Protein AF-A0A1Z3HLV9-F1 (afdb_monomer_lite)

Radius of gyration: 12.31 Å; chains: 1; bounding box: 31×25×34 Å

Sequence (87 aa):
MQGDTVRAPFDGLVQPHRPGCVIYSSPEVPAYVFRICGLSQSEVGPITAAKPLGRGQTVQFAALRRQPDGTWAIVEPAVDVLEQMVE

Secondary structure (DSSP, 8-state):
-PPEEEE-SSSEEEEEEETTEEEEE-TTSTTEEEEEES-BS---EEE-TT-EEEEESS-EEEEEEE-TTS-EEEEPPPHHHHHHHH-

pLDDT: mean 93.35, std 6.4, range [50.38, 98.31]

Structure (mmCIF, N/CA/C/O backbone):
data_AF-A0A1Z3HLV9-F1
#
_entry.id   AF-A0A1Z3HLV9-F1
#
loop_
_atom_site.group_PDB
_atom_site.id
_atom_site.type_symbol
_atom_site.label_atom_id
_atom_site.label_alt_id
_atom_site.label_comp_id
_atom_site.label_asym_id
_atom_site.label_entity_id
_atom_site.label_seq_id
_atom_site.pdbx_PDB_ins_code
_atom_site.Cartn_x
_atom_site.Cartn_y
_atom_site.Cartn_z
_atom_site.occupancy
_atom_site.B_iso_or_equiv
_atom_site.auth_seq_id
_atom_site.auth_comp_id
_atom_site.auth_asym_id
_atom_site.auth_atom_id
_atom_site.pdbx_PDB_model_num
ATOM 1 N N . MET A 1 1 ? -21.489 1.163 13.009 1.00 50.38 1 MET A N 1
ATOM 2 C CA . MET A 1 1 ? -20.578 -0.001 13.015 1.00 50.38 1 MET A CA 1
ATOM 3 C C . MET A 1 1 ? -19.169 0.526 12.817 1.00 50.38 1 MET A C 1
ATOM 5 O O . MET A 1 1 ? -18.993 1.381 11.959 1.00 50.38 1 MET A O 1
ATOM 9 N N . GLN A 1 2 ? -18.214 0.141 13.666 1.00 70.50 2 GLN A N 1
ATOM 10 C CA . GLN A 1 2 ? -16.805 0.497 13.462 1.00 70.50 2 GLN A CA 1
ATOM 11 C C . GLN A 1 2 ? -16.233 -0.520 12.476 1.00 70.50 2 GLN A C 1
ATOM 13 O O . GLN A 1 2 ? -16.252 -1.703 12.784 1.00 70.50 2 GLN A O 1
ATOM 18 N N . GLY A 1 3 ? -15.809 -0.070 11.293 1.00 82.38 3 GLY A N 1
ATOM 19 C CA . GLY A 1 3 ? -15.190 -0.944 10.296 1.00 82.38 3 GLY A CA 1
ATOM 20 C C . GLY A 1 3 ? -13.875 -1.562 10.784 1.00 82.38 3 GLY A C 1
ATOM 21 O O . GLY A 1 3 ? -13.307 -1.136 11.806 1.00 82.38 3 GLY A O 1
ATOM 22 N N . ASP A 1 4 ? -13.388 -2.539 10.027 1.00 91.19 4 ASP A N 1
ATOM 23 C CA . ASP A 1 4 ? -12.171 -3.277 10.350 1.00 91.19 4 ASP A CA 1
ATOM 24 C C . ASP A 1 4 ? -10.923 -2.438 10.087 1.00 91.19 4 ASP A C 1
ATOM 26 O O . ASP A 1 4 ? -10.950 -1.436 9.363 1.00 91.19 4 ASP A O 1
ATOM 30 N N . THR A 1 5 ? -9.837 -2.806 10.764 1.00 94.38 5 THR A N 1
ATOM 31 C CA . THR A 1 5 ? -8.557 -2.106 10.631 1.00 94.38 5 THR A CA 1
ATOM 32 C C . THR A 1 5 ? -7.885 -2.557 9.350 1.00 94.38 5 THR A C 1
ATOM 34 O O . THR A 1 5 ? -7.623 -3.742 9.200 1.00 94.38 5 THR A O 1
ATOM 37 N N . VAL A 1 6 ? -7.542 -1.612 8.479 1.00 95.31 6 VAL A N 1
ATOM 38 C CA . VAL A 1 6 ? -6.653 -1.891 7.352 1.00 95.31 6 VAL A CA 1
ATOM 39 C C . VAL A 1 6 ? -5.229 -1.597 7.780 1.00 95.31 6 VAL A C 1
ATOM 41 O O . VAL A 1 6 ? -4.972 -0.523 8.329 1.00 95.31 6 VAL A O 1
ATOM 44 N N . ARG A 1 7 ? -4.306 -2.523 7.541 1.00 96.44 7 ARG A N 1
ATOM 45 C CA . ARG A 1 7 ? -2.901 -2.410 7.951 1.00 96.44 7 ARG A CA 1
ATOM 46 C C . ARG A 1 7 ? -1.974 -2.202 6.764 1.00 96.44 7 ARG A C 1
ATOM 48 O O . ARG A 1 7 ? -2.310 -2.544 5.637 1.00 96.44 7 ARG A O 1
ATOM 55 N N . ALA A 1 8 ? -0.810 -1.614 7.017 1.00 96.56 8 ALA A N 1
ATOM 56 C CA . ALA A 1 8 ? 0.259 -1.560 6.032 1.00 96.56 8 ALA A CA 1
ATOM 57 C C . ALA A 1 8 ? 0.907 -2.950 5.894 1.00 96.56 8 ALA A C 1
ATOM 59 O O . ALA A 1 8 ? 1.350 -3.488 6.912 1.00 96.56 8 ALA A O 1
ATOM 60 N N . PRO A 1 9 ? 0.996 -3.518 4.679 1.00 95.44 9 PRO A N 1
ATOM 61 C CA . PRO A 1 9 ? 1.642 -4.816 4.470 1.00 95.44 9 PRO A CA 1
ATOM 62 C C . PRO A 1 9 ? 3.171 -4.727 4.632 1.00 95.44 9 PRO A C 1
ATOM 64 O O . PRO A 1 9 ? 3.805 -5.660 5.107 1.00 95.44 9 PRO A O 1
ATOM 67 N N . PHE A 1 10 ? 3.754 -3.565 4.323 1.00 96.06 10 PHE A N 1
ATOM 68 C CA . PHE A 1 10 ? 5.195 -3.299 4.363 1.00 96.06 10 PHE A CA 1
ATOM 69 C C . PHE A 1 10 ? 5.496 -1.955 5.032 1.00 96.06 10 PHE A C 1
ATOM 71 O O . PHE A 1 10 ? 4.598 -1.119 5.224 1.00 96.06 10 PHE A O 1
ATOM 78 N N . ASP A 1 11 ? 6.771 -1.682 5.292 1.00 97.62 11 ASP A N 1
ATOM 79 C CA . ASP A 1 11 ? 7.206 -0.316 5.579 1.00 97.62 11 ASP A CA 1
ATOM 80 C C . ASP A 1 11 ? 6.994 0.561 4.336 1.00 97.62 11 ASP A C 1
ATOM 82 O O . ASP A 1 11 ? 7.162 0.112 3.199 1.00 97.62 11 ASP A O 1
ATOM 86 N N . GLY A 1 12 ? 6.595 1.822 4.508 1.00 97.38 12 GLY A N 1
ATOM 87 C CA . GLY A 1 12 ? 6.255 2.653 3.358 1.00 97.38 12 GLY A CA 1
ATOM 88 C C . GLY A 1 12 ? 5.860 4.090 3.660 1.00 97.38 12 GLY A C 1
ATOM 89 O O . GLY A 1 12 ? 6.106 4.633 4.736 1.00 97.38 12 GLY A O 1
ATOM 90 N N . LEU A 1 13 ? 5.244 4.715 2.661 1.00 98.31 13 LEU A N 1
ATOM 91 C CA . LEU A 1 13 ? 4.751 6.083 2.700 1.00 98.31 13 LEU A CA 1
ATOM 92 C C . LEU A 1 13 ? 3.273 6.107 2.317 1.00 98.31 13 LEU A C 1
ATOM 94 O O . LEU A 1 13 ? 2.883 5.596 1.267 1.00 98.31 13 LEU A O 1
ATOM 98 N N . VAL A 1 14 ? 2.466 6.756 3.151 1.00 98.06 14 VAL A N 1
ATOM 99 C CA . VAL A 1 14 ? 1.054 7.026 2.884 1.00 98.06 14 VAL A CA 1
ATOM 100 C C . VAL A 1 14 ? 0.891 8.490 2.506 1.00 98.06 14 VAL A C 1
ATOM 102 O O . VAL A 1 14 ? 1.312 9.387 3.235 1.00 98.06 14 VAL A O 1
ATOM 105 N N . GLN A 1 15 ? 0.274 8.749 1.363 1.00 97.62 15 GLN A N 1
ATOM 106 C CA . GLN A 1 15 ? 0.040 10.089 0.838 1.00 97.62 15 GLN A CA 1
ATOM 107 C C . GLN A 1 15 ? -1.462 10.327 0.653 1.00 97.62 15 GLN A C 1
ATOM 109 O O . GLN A 1 15 ? -2.185 9.418 0.230 1.00 97.62 15 GLN A O 1
ATOM 114 N N . PRO A 1 16 ? -1.959 11.545 0.925 1.00 96.12 16 PRO A N 1
ATOM 115 C CA . PRO A 1 16 ? -3.355 11.868 0.674 1.00 96.12 16 PRO A CA 1
ATOM 116 C C . PRO A 1 16 ? -3.632 11.853 -0.834 1.00 96.12 16 PRO A C 1
ATOM 118 O O . PRO A 1 16 ? -2.788 12.265 -1.631 1.00 96.12 16 PRO A O 1
ATOM 121 N N . HIS A 1 17 ? -4.825 11.406 -1.235 1.00 93.12 17 HIS A N 1
ATOM 122 C CA . HIS A 1 17 ? -5.238 11.434 -2.641 1.00 93.12 17 HIS A CA 1
ATOM 123 C C . HIS A 1 17 ? -6.533 12.217 -2.868 1.00 93.12 17 HIS A C 1
ATOM 125 O O . HIS A 1 17 ? -6.518 13.341 -3.361 1.00 93.12 17 HIS A O 1
ATOM 131 N N . ARG A 1 18 ? -7.667 11.610 -2.520 1.00 91.06 18 ARG A N 1
ATOM 132 C CA . ARG A 1 18 ? -9.015 12.194 -2.568 1.00 91.06 18 ARG A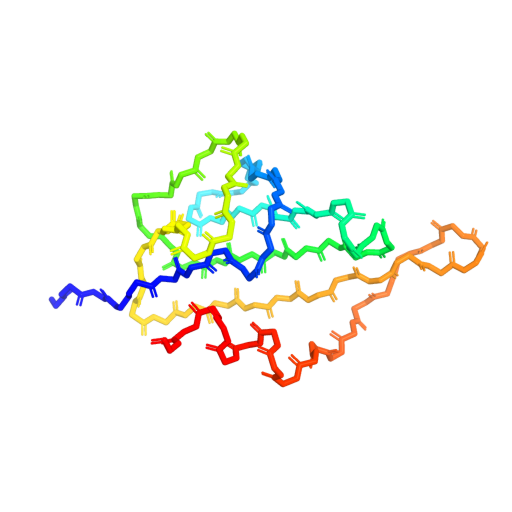 CA 1
ATOM 133 C C . ARG A 1 18 ? -9.666 11.982 -1.202 1.00 91.06 18 ARG A C 1
ATOM 135 O O . ARG A 1 18 ? -9.173 11.143 -0.448 1.00 91.06 18 ARG A O 1
ATOM 142 N N . PRO A 1 19 ? -10.764 12.679 -0.868 1.00 88.75 19 PRO A N 1
ATOM 143 C CA . PRO A 1 19 ? -11.479 12.419 0.378 1.00 88.75 19 PRO A CA 1
ATOM 144 C C . PRO A 1 19 ? -11.789 10.922 0.547 1.00 88.75 19 PRO A C 1
ATOM 146 O O . PRO A 1 19 ? -12.384 10.311 -0.338 1.00 88.75 19 PRO A O 1
ATOM 149 N N . GLY A 1 20 ? -11.333 10.334 1.658 1.00 88.19 20 GLY A N 1
ATOM 150 C CA . GLY A 1 20 ? -11.498 8.905 1.956 1.00 88.19 20 GLY A CA 1
ATOM 151 C C . GLY A 1 20 ? -10.575 7.953 1.182 1.00 88.19 20 GLY A C 1
ATOM 152 O O . GLY A 1 20 ? -10.822 6.747 1.207 1.00 88.19 20 GLY A O 1
ATOM 153 N N . CYS A 1 21 ? -9.546 8.464 0.494 1.00 95.00 21 CYS A N 1
ATOM 154 C CA . CYS A 1 21 ? -8.572 7.680 -0.266 1.00 95.00 21 CYS A CA 1
ATOM 155 C C . CYS A 1 21 ? -7.123 8.098 0.015 1.00 95.00 21 CYS A C 1
ATOM 157 O O . CYS A 1 21 ? -6.799 9.290 0.026 1.00 95.00 21 CYS A O 1
ATOM 159 N N . VAL A 1 22 ? -6.229 7.114 0.078 1.00 96.94 22 VAL A N 1
ATOM 160 C CA . VAL A 1 22 ? -4.776 7.306 0.171 1.00 96.94 22 VAL A CA 1
ATOM 161 C C . VAL A 1 22 ? -4.042 6.595 -0.964 1.00 96.94 22 VAL A C 1
ATOM 163 O O . VAL A 1 22 ? -4.547 5.620 -1.532 1.00 96.94 22 VAL A O 1
ATOM 166 N N . ILE A 1 23 ? -2.851 7.096 -1.292 1.00 97.56 23 ILE A N 1
ATOM 167 C CA . ILE A 1 23 ? -1.834 6.352 -2.036 1.00 97.56 23 ILE A CA 1
ATOM 168 C C . ILE A 1 23 ? -0.838 5.788 -1.031 1.00 97.56 23 ILE A C 1
ATOM 170 O O . ILE A 1 23 ? -0.340 6.521 -0.184 1.00 97.56 23 ILE A O 1
ATOM 174 N N . TYR A 1 24 ? -0.542 4.503 -1.143 1.00 97.38 24 TYR A N 1
ATOM 175 C CA . TYR A 1 24 ? 0.472 3.814 -0.363 1.00 97.38 24 TYR A CA 1
ATOM 176 C C . TYR A 1 24 ? 1.566 3.300 -1.303 1.00 97.38 24 TYR A C 1
ATOM 178 O O . TYR A 1 24 ? 1.278 2.732 -2.360 1.00 97.38 24 TYR A O 1
ATOM 186 N N . SER A 1 25 ? 2.822 3.527 -0.941 1.00 97.25 25 SER A N 1
ATOM 187 C CA . SER A 1 25 ? 3.993 3.026 -1.660 1.00 97.25 25 SER A CA 1
ATOM 188 C C . SER A 1 25 ? 5.009 2.472 -0.671 1.00 97.25 25 SER A C 1
ATOM 190 O O . SER A 1 25 ? 5.064 2.904 0.479 1.00 97.25 25 SER A O 1
ATOM 192 N N . SER A 1 26 ? 5.813 1.507 -1.111 1.00 96.94 26 SER A N 1
ATOM 193 C CA . SER A 1 26 ? 6.820 0.864 -0.270 1.00 96.94 26 SER A CA 1
ATOM 194 C C . SER A 1 26 ? 8.128 0.678 -1.043 1.00 96.94 26 SER A C 1
ATOM 196 O O . SER A 1 26 ? 8.086 0.285 -2.214 1.00 96.94 26 SER A O 1
ATOM 198 N N . PRO A 1 27 ? 9.293 0.931 -0.417 1.00 95.81 27 PRO A N 1
ATOM 199 C CA . PRO A 1 27 ? 10.587 0.602 -1.006 1.00 95.81 27 PRO A CA 1
ATOM 200 C C . PRO A 1 27 ? 10.816 -0.911 -1.148 1.00 95.81 27 PRO A C 1
ATOM 202 O O . PRO A 1 27 ? 11.673 -1.301 -1.936 1.00 95.81 27 PRO A O 1
ATOM 205 N N . GLU A 1 28 ? 10.061 -1.755 -0.436 1.00 93.62 28 GLU A N 1
ATOM 206 C CA . GLU A 1 28 ? 10.134 -3.220 -0.556 1.00 93.62 28 GLU A CA 1
ATOM 207 C C . GLU A 1 28 ? 9.545 -3.708 -1.890 1.00 93.62 28 GLU A C 1
ATOM 209 O O . GLU A 1 28 ? 10.020 -4.678 -2.478 1.00 93.62 28 GLU A O 1
ATOM 214 N N . VAL A 1 29 ? 8.558 -2.978 -2.422 1.00 93.38 29 VAL A N 1
ATOM 215 C CA . VAL A 1 29 ? 7.914 -3.235 -3.719 1.00 93.38 29 VAL A CA 1
ATOM 216 C C . VAL A 1 29 ? 7.947 -1.975 -4.602 1.00 93.38 29 VAL A C 1
ATOM 218 O O . VAL A 1 29 ? 6.908 -1.424 -4.963 1.00 93.38 29 VAL A O 1
ATOM 221 N N . PRO A 1 30 ? 9.138 -1.506 -5.023 1.00 93.06 30 PRO A N 1
ATOM 222 C CA . PRO A 1 30 ? 9.342 -0.152 -5.559 1.00 93.06 30 PRO A CA 1
ATOM 223 C C . PRO A 1 30 ? 8.673 0.106 -6.918 1.00 93.06 30 PRO A C 1
ATOM 225 O O . PRO A 1 30 ? 8.518 1.251 -7.340 1.00 93.06 30 PRO A O 1
ATOM 228 N N . ALA A 1 31 ? 8.286 -0.955 -7.629 1.00 95.62 31 ALA A N 1
ATOM 229 C CA . ALA A 1 31 ? 7.545 -0.858 -8.883 1.00 95.62 31 ALA A CA 1
ATOM 230 C C . ALA A 1 31 ? 6.025 -0.750 -8.679 1.00 95.62 31 ALA A C 1
ATOM 232 O O . ALA A 1 31 ? 5.303 -0.655 -9.670 1.00 95.62 31 ALA A O 1
ATOM 233 N N . TYR A 1 32 ? 5.535 -0.785 -7.438 1.00 96.06 32 TYR A N 1
ATOM 234 C CA . TYR A 1 32 ? 4.114 -0.791 -7.120 1.00 96.06 32 TYR A CA 1
ATOM 235 C C . TYR A 1 32 ? 3.693 0.465 -6.363 1.00 96.06 32 TYR A C 1
ATOM 237 O O . TYR A 1 32 ? 4.403 0.978 -5.499 1.00 96.06 32 TYR A O 1
ATOM 245 N N . VAL A 1 33 ? 2.490 0.935 -6.677 1.00 96.56 33 VAL A N 1
ATOM 246 C CA . VAL A 1 33 ? 1.754 1.903 -5.865 1.00 96.56 33 VAL A CA 1
ATOM 247 C C . VAL A 1 33 ? 0.332 1.407 -5.678 1.00 96.56 33 VAL A C 1
ATOM 249 O O . VAL A 1 33 ? -0.270 0.837 -6.590 1.00 96.56 33 VAL A O 1
ATOM 252 N N . PHE A 1 34 ? -0.215 1.638 -4.496 1.00 96.31 34 PHE A N 1
ATOM 253 C CA . PHE A 1 34 ? -1.519 1.134 -4.106 1.00 96.31 34 PHE A CA 1
ATOM 254 C C . PHE A 1 34 ? -2.453 2.297 -3.821 1.00 96.31 34 PHE A C 1
ATOM 256 O O . PHE A 1 34 ? -2.095 3.231 -3.107 1.00 96.31 34 PHE A O 1
ATOM 263 N N . ARG A 1 35 ? -3.666 2.252 -4.367 1.00 96.50 35 ARG A N 1
ATOM 264 C CA . ARG A 1 35 ? -4.737 3.176 -3.994 1.00 96.50 35 ARG A CA 1
ATOM 265 C C . ARG A 1 35 ? -5.717 2.449 -3.096 1.00 96.50 35 ARG A C 1
ATOM 267 O O . ARG A 1 35 ? -6.282 1.435 -3.504 1.00 96.50 35 ARG A O 1
ATOM 274 N N . ILE A 1 36 ? -5.956 3.022 -1.925 1.00 96.06 36 ILE A N 1
ATOM 275 C CA . ILE A 1 36 ? -6.835 2.453 -0.908 1.00 96.06 36 ILE A CA 1
ATOM 276 C C . ILE A 1 36 ? -7.907 3.490 -0.595 1.00 96.06 36 ILE A C 1
ATOM 278 O O . ILE A 1 36 ? -7.580 4.607 -0.199 1.00 96.06 36 ILE A O 1
ATOM 282 N N . CYS A 1 37 ? -9.174 3.144 -0.807 1.00 95.69 37 CYS A N 1
ATOM 283 C CA . CYS A 1 37 ? -10.318 4.026 -0.563 1.00 95.69 37 CYS A CA 1
ATOM 284 C C . CYS A 1 37 ? -11.340 3.384 0.376 1.00 95.69 37 CYS A C 1
ATOM 286 O O . CYS A 1 37 ? -11.397 2.164 0.491 1.00 95.69 37 CYS A O 1
ATOM 288 N N . GLY A 1 38 ? -12.184 4.208 1.000 1.00 94.75 38 GLY A N 1
ATOM 289 C CA . GLY A 1 38 ? -13.160 3.760 2.002 1.00 94.75 38 GLY A CA 1
ATOM 290 C C . GLY A 1 38 ? -12.596 3.740 3.424 1.00 94.75 38 GLY A C 1
ATOM 291 O O . GLY A 1 38 ? -13.216 3.180 4.326 1.00 94.75 38 GLY A O 1
ATOM 292 N N . LEU A 1 39 ? -11.429 4.363 3.625 1.00 93.50 39 LE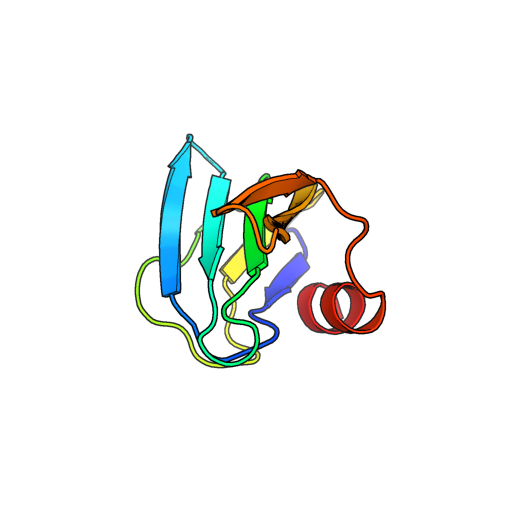U A N 1
ATOM 293 C CA . LEU A 1 39 ? -10.811 4.515 4.933 1.00 93.50 39 LEU A CA 1
ATOM 294 C C . LEU A 1 39 ? -11.360 5.750 5.656 1.00 93.50 39 LEU A C 1
ATOM 296 O O . LEU A 1 39 ? -11.497 6.836 5.091 1.00 93.50 39 LEU A O 1
ATOM 300 N N . SER A 1 40 ? -11.618 5.568 6.942 1.00 91.94 40 SER A N 1
ATOM 301 C CA . SER A 1 40 ? -11.807 6.613 7.942 1.00 91.94 40 SER A CA 1
ATOM 302 C C . SER A 1 40 ? -10.561 6.698 8.821 1.00 91.94 40 SER A C 1
ATOM 304 O O . SER A 1 40 ? -9.886 5.687 9.028 1.00 91.94 40 SER A O 1
ATOM 306 N N . GLN A 1 41 ? -10.267 7.900 9.332 1.00 88.50 41 GLN A N 1
ATOM 307 C CA . GLN A 1 41 ? -9.110 8.158 10.202 1.00 88.50 41 GLN A CA 1
ATOM 308 C C . GLN A 1 41 ? -7.791 7.674 9.574 1.00 88.50 41 GLN A C 1
ATOM 310 O O . GLN A 1 41 ? -7.036 6.936 10.197 1.00 88.50 41 GLN A O 1
ATOM 315 N N . SER A 1 42 ? -7.560 8.032 8.308 1.00 91.25 42 SER A N 1
ATOM 316 C CA . SER A 1 42 ? -6.370 7.584 7.589 1.00 91.25 42 SER A CA 1
ATOM 317 C C . SER A 1 42 ? -5.092 8.184 8.161 1.00 91.25 42 SER A C 1
ATOM 319 O O . SER A 1 42 ? -5.003 9.402 8.321 1.00 91.25 42 SER A O 1
ATOM 321 N N . GLU A 1 43 ? -4.096 7.332 8.380 1.00 91.44 43 GLU A N 1
ATOM 322 C CA . GLU A 1 43 ? -2.731 7.765 8.670 1.00 91.44 43 GLU A CA 1
ATOM 323 C C . GLU A 1 43 ? -2.082 8.325 7.398 1.00 91.44 43 GLU A C 1
ATOM 325 O O . GLU A 1 43 ? -2.317 7.836 6.290 1.00 91.44 43 GLU A O 1
ATOM 330 N N . VAL A 1 44 ? -1.276 9.375 7.545 1.00 95.19 44 VAL A N 1
ATOM 331 C CA . VAL A 1 44 ? -0.547 10.018 6.443 1.00 95.19 44 VAL A CA 1
ATOM 332 C C . VAL A 1 44 ? 0.897 10.233 6.871 1.00 95.19 44 VAL A C 1
ATOM 334 O O . VAL A 1 44 ? 1.163 10.670 7.988 1.00 95.19 44 VAL A O 1
ATOM 337 N N . GLY A 1 45 ? 1.829 9.977 5.958 1.00 97.69 45 GLY A N 1
ATOM 338 C CA . GLY A 1 45 ? 3.262 10.034 6.207 1.00 97.69 45 GLY A CA 1
ATOM 339 C C . GLY A 1 45 ? 3.905 8.646 6.230 1.00 97.69 45 GLY A C 1
ATOM 340 O O . GLY A 1 45 ? 3.325 7.684 5.719 1.00 97.69 45 GLY A O 1
ATOM 341 N N . PRO A 1 46 ? 5.144 8.548 6.739 1.00 98.06 46 PRO A N 1
ATOM 342 C CA . PRO A 1 46 ? 5.841 7.276 6.874 1.00 98.06 46 PRO A CA 1
ATOM 343 C C . PRO A 1 46 ? 5.059 6.312 7.769 1.00 98.06 46 PRO A C 1
ATOM 345 O O . PRO A 1 46 ? 4.541 6.716 8.810 1.00 98.06 46 PRO A O 1
ATOM 348 N N . ILE A 1 47 ? 5.004 5.040 7.385 1.00 97.31 47 ILE A N 1
ATOM 349 C CA . ILE A 1 47 ? 4.321 3.990 8.139 1.00 97.31 47 ILE A CA 1
ATOM 350 C C . ILE A 1 47 ? 5.177 2.727 8.175 1.00 97.31 47 ILE A C 1
ATOM 352 O O . ILE A 1 47 ? 5.882 2.428 7.214 1.00 97.31 47 ILE A O 1
ATOM 356 N N . THR A 1 48 ? 5.117 1.994 9.285 1.00 97.44 48 THR A N 1
ATOM 357 C CA . THR A 1 48 ? 5.762 0.683 9.407 1.00 97.44 48 THR A CA 1
ATOM 358 C C . THR A 1 48 ? 4.767 -0.440 9.134 1.00 97.44 48 THR A C 1
ATOM 360 O O . THR A 1 48 ? 3.562 -0.260 9.336 1.00 97.44 48 THR A O 1
ATOM 363 N N . ALA A 1 49 ? 5.259 -1.617 8.766 1.00 96.19 49 ALA A N 1
ATOM 364 C CA . ALA A 1 49 ? 4.448 -2.813 8.583 1.00 96.19 49 ALA A CA 1
ATOM 365 C C . ALA A 1 49 ? 3.526 -3.088 9.792 1.00 96.19 49 ALA A C 1
ATOM 367 O O . ALA A 1 49 ? 3.828 -2.741 10.943 1.00 96.19 49 ALA A O 1
ATOM 368 N N . ALA A 1 50 ? 2.363 -3.680 9.514 1.00 95.19 50 ALA A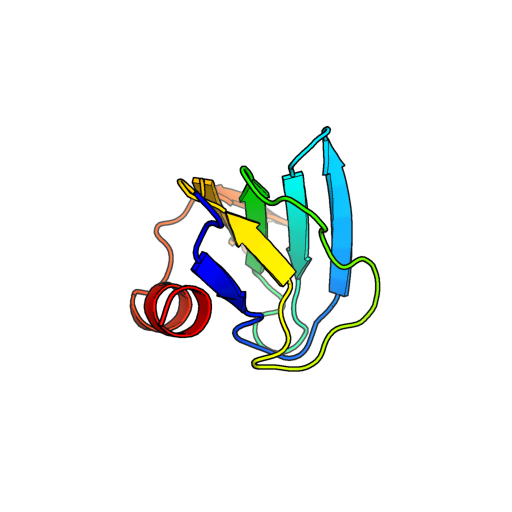 N 1
ATOM 369 C CA . ALA A 1 50 ? 1.267 -3.984 10.439 1.00 95.19 50 ALA A CA 1
ATOM 370 C C . ALA A 1 50 ? 0.610 -2.776 11.147 1.00 95.19 50 ALA A C 1
ATOM 372 O O . ALA A 1 50 ? -0.396 -2.946 11.858 1.00 95.19 50 ALA A O 1
ATOM 373 N N . LYS A 1 51 ? 1.113 -1.545 10.968 1.00 96.44 51 LYS A N 1
ATOM 374 C CA . LYS A 1 51 ? 0.456 -0.351 11.517 1.00 96.44 51 LYS A CA 1
ATOM 375 C C . LYS A 1 51 ? -0.853 -0.066 10.779 1.00 96.44 51 LYS A C 1
ATOM 377 O O . LYS A 1 51 ? -0.926 -0.271 9.568 1.00 96.44 51 LYS A O 1
ATOM 382 N N . PRO A 1 52 ? -1.884 0.424 11.491 1.00 95.25 52 PRO A N 1
ATOM 383 C CA . PRO A 1 52 ? -3.133 0.838 10.865 1.00 95.25 52 PRO A CA 1
ATOM 384 C C . PRO A 1 52 ? -2.913 1.936 9.819 1.00 95.25 52 PRO A C 1
ATOM 386 O O . PRO A 1 52 ? -2.350 2.978 10.127 1.00 95.25 52 PRO A O 1
ATOM 389 N N . LEU A 1 53 ? -3.410 1.720 8.604 1.00 95.12 53 LEU A N 1
ATOM 390 C CA . LEU A 1 53 ? -3.595 2.750 7.580 1.00 95.12 53 LEU A CA 1
ATOM 391 C C . LEU A 1 53 ? -4.893 3.534 7.799 1.00 95.12 53 LEU A C 1
ATOM 393 O O . LEU A 1 53 ? -5.027 4.657 7.322 1.00 95.12 53 LEU A O 1
ATOM 397 N N . GLY A 1 54 ? -5.867 2.921 8.472 1.00 93.75 54 GLY A N 1
ATOM 398 C CA . GLY A 1 54 ? -7.185 3.475 8.758 1.00 93.75 54 GLY A CA 1
ATOM 399 C C . GLY A 1 54 ? -8.194 2.363 9.032 1.00 93.75 54 GLY A C 1
ATOM 400 O O . GLY A 1 54 ? -7.824 1.202 9.225 1.00 93.75 54 GLY A O 1
ATOM 401 N N . ARG A 1 55 ? -9.483 2.711 9.041 1.00 93.62 55 ARG A N 1
ATOM 402 C CA . ARG A 1 55 ? -10.578 1.747 9.254 1.00 93.62 55 ARG A CA 1
ATOM 403 C C . ARG A 1 55 ? -11.659 1.871 8.196 1.00 93.62 55 ARG A C 1
ATOM 405 O O . ARG A 1 55 ? -12.023 2.996 7.851 1.00 93.62 55 ARG A O 1
ATOM 412 N N . GLY A 1 56 ? -12.221 0.760 7.731 1.00 92.69 56 GLY A N 1
ATOM 413 C CA . GLY A 1 56 ? -13.253 0.771 6.691 1.00 92.69 56 GLY A CA 1
ATOM 414 C C . GLY A 1 56 ? -14.198 -0.423 6.772 1.00 92.69 56 GLY A C 1
ATOM 415 O O . GLY A 1 56 ? -13.789 -1.523 7.114 1.00 92.69 56 GLY A O 1
ATOM 416 N N . GLN A 1 57 ? -15.482 -0.207 6.469 1.00 92.88 57 GLN A N 1
ATOM 417 C CA . GLN A 1 57 ? -16.463 -1.299 6.336 1.00 92.88 57 GLN A CA 1
ATOM 418 C C . GLN A 1 57 ? -16.369 -1.977 4.962 1.00 92.88 57 GLN A C 1
ATOM 420 O O . GLN A 1 57 ? -16.665 -3.156 4.802 1.00 92.88 57 GLN A O 1
ATOM 425 N N . THR A 1 58 ? -15.997 -1.198 3.951 1.00 92.56 58 THR A N 1
ATOM 426 C CA . THR A 1 58 ? -15.764 -1.648 2.585 1.00 92.56 58 THR A CA 1
ATOM 427 C C . THR A 1 58 ? -14.590 -0.849 2.066 1.00 92.56 58 THR A C 1
ATOM 429 O O . THR A 1 58 ? -14.617 0.383 2.103 1.00 92.56 58 THR A O 1
ATOM 432 N N . VAL A 1 59 ? -13.560 -1.551 1.610 1.00 92.50 59 VAL A N 1
ATOM 433 C CA . VAL A 1 59 ? -12.313 -0.941 1.163 1.00 92.50 59 VAL A CA 1
ATOM 434 C C . VAL A 1 59 ? -12.122 -1.269 -0.303 1.00 92.50 59 VAL A C 1
ATOM 436 O O . VAL A 1 59 ? -12.252 -2.415 -0.722 1.00 92.50 59 VAL A O 1
ATOM 439 N N . GLN A 1 60 ? -11.852 -0.241 -1.098 1.00 93.75 60 GLN A N 1
ATOM 440 C CA . GLN A 1 60 ? -11.482 -0.416 -2.495 1.00 93.75 60 GLN A CA 1
ATOM 441 C C . GLN A 1 60 ? -9.967 -0.417 -2.578 1.00 93.75 60 GLN A C 1
ATOM 443 O O . GLN A 1 60 ? -9.326 0.543 -2.145 1.00 93.75 60 GLN A O 1
ATOM 448 N N . PHE A 1 61 ? -9.419 -1.467 -3.172 1.00 93.56 61 PHE A N 1
ATOM 449 C CA . PHE A 1 61 ? -7.990 -1.628 -3.364 1.00 93.56 61 PHE A CA 1
ATOM 450 C C . PHE A 1 61 ? -7.666 -1.675 -4.857 1.00 93.56 61 PHE A C 1
ATOM 452 O O . PHE A 1 61 ? -8.330 -2.370 -5.624 1.00 93.56 61 PHE A O 1
ATOM 459 N N . ALA A 1 62 ? -6.648 -0.929 -5.278 1.00 95.31 62 ALA A N 1
ATOM 460 C CA . ALA A 1 62 ? -6.099 -1.020 -6.624 1.00 95.31 62 ALA A CA 1
ATOM 461 C C . ALA A 1 62 ? -4.572 -0.993 -6.566 1.00 95.31 62 ALA A C 1
ATOM 463 O O . ALA A 1 62 ? -4.001 -0.068 -5.990 1.00 95.31 62 ALA A O 1
ATOM 464 N N . ALA A 1 63 ? -3.928 -1.966 -7.208 1.00 96.56 63 ALA A N 1
ATOM 465 C CA . ALA A 1 63 ? -2.489 -1.979 -7.422 1.00 96.56 63 ALA A CA 1
ATOM 466 C C . ALA A 1 63 ? -2.167 -1.439 -8.817 1.00 96.56 63 ALA A C 1
ATOM 468 O O . ALA A 1 63 ? -2.737 -1.883 -9.816 1.00 96.56 63 ALA A O 1
ATOM 469 N N . LEU A 1 64 ? -1.239 -0.489 -8.893 1.00 96.62 64 LEU A N 1
ATOM 470 C CA . LEU A 1 64 ? -0.619 -0.083 -10.144 1.00 96.62 64 LEU A CA 1
ATOM 471 C C . LEU A 1 64 ? 0.832 -0.540 -10.148 1.00 96.62 64 LEU A C 1
ATOM 473 O O . LEU A 1 64 ? 1.571 -0.274 -9.201 1.00 96.62 64 LEU A O 1
ATOM 477 N N . ARG A 1 65 ? 1.245 -1.177 -11.243 1.00 96.88 65 ARG A N 1
ATOM 478 C CA . ARG A 1 65 ? 2.624 -1.608 -11.469 1.00 96.88 65 ARG A CA 1
ATOM 479 C C . ARG A 1 65 ? 3.262 -0.784 -12.577 1.00 96.88 65 ARG A C 1
ATOM 481 O O . ARG A 1 65 ? 2.711 -0.690 -13.680 1.00 96.88 65 ARG A O 1
ATOM 488 N N . ARG A 1 66 ? 4.442 -0.238 -12.297 1.00 96.81 66 ARG A N 1
ATOM 489 C CA . ARG A 1 66 ? 5.291 0.432 -13.278 1.00 96.81 66 ARG A CA 1
ATOM 490 C C . ARG A 1 66 ? 5.876 -0.596 -14.243 1.00 96.81 66 ARG A C 1
ATOM 492 O O . ARG A 1 66 ? 6.483 -1.579 -13.818 1.00 96.81 66 ARG A O 1
ATOM 499 N N . GLN A 1 67 ? 5.680 -0.369 -15.532 1.00 96.25 67 GLN A N 1
ATOM 500 C CA . GLN A 1 67 ? 6.213 -1.190 -16.613 1.00 96.25 67 GLN A CA 1
ATOM 501 C C . GLN A 1 67 ? 7.653 -0.771 -16.964 1.00 96.25 67 GLN A C 1
ATOM 503 O O . GLN A 1 67 ? 8.067 0.343 -16.622 1.00 96.25 67 GLN A O 1
ATOM 508 N N . PRO A 1 68 ? 8.430 -1.627 -17.658 1.00 95.38 68 PRO A N 1
ATOM 509 C CA . PRO A 1 68 ? 9.800 -1.299 -18.066 1.00 95.38 68 PRO A CA 1
ATOM 510 C C . PRO A 1 68 ? 9.916 -0.043 -18.943 1.00 95.38 68 PRO A C 1
ATOM 512 O O . PRO A 1 68 ? 10.931 0.643 -18.893 1.00 95.38 68 PRO A O 1
ATOM 515 N N . ASP A 1 69 ? 8.873 0.280 -19.710 1.00 95.12 69 ASP A N 1
ATOM 516 C CA . ASP A 1 69 ? 8.791 1.488 -20.544 1.00 95.12 69 ASP A CA 1
ATOM 517 C C . ASP A 1 69 ? 8.425 2.761 -19.752 1.00 95.12 69 ASP A C 1
ATOM 519 O O . ASP A 1 69 ? 8.307 3.848 -20.315 1.00 95.12 69 ASP A O 1
ATOM 523 N N . GLY A 1 70 ? 8.250 2.639 -18.433 1.00 94.25 70 GLY A N 1
ATOM 524 C CA . GLY A 1 70 ? 7.909 3.733 -17.533 1.00 94.25 70 GLY A CA 1
ATOM 525 C C . GLY A 1 70 ? 6.413 4.022 -17.405 1.00 94.25 70 GLY A C 1
ATOM 526 O O . GLY A 1 70 ? 6.058 4.871 -16.582 1.00 94.25 70 GLY A O 1
ATOM 527 N N . THR A 1 71 ? 5.547 3.327 -18.147 1.00 96.19 71 THR A N 1
ATOM 528 C CA . THR A 1 71 ? 4.085 3.446 -18.028 1.00 96.19 71 THR A CA 1
ATOM 529 C C . THR A 1 71 ? 3.554 2.706 -16.795 1.00 96.19 71 THR A C 1
ATOM 531 O O . THR A 1 71 ? 4.287 1.986 -16.116 1.00 96.19 71 THR A O 1
ATOM 534 N N . TRP A 1 72 ? 2.273 2.896 -16.466 1.00 95.94 72 TRP A N 1
ATOM 535 C CA . TRP A 1 72 ? 1.616 2.245 -15.330 1.00 95.94 72 TRP A CA 1
ATOM 536 C C . TRP A 1 72 ? 0.417 1.432 -15.801 1.00 95.94 72 TRP A C 1
ATOM 538 O O . TRP A 1 72 ? -0.384 1.915 -16.598 1.00 95.94 72 TRP A O 1
ATOM 548 N N . ALA A 1 73 ? 0.264 0.228 -15.256 1.00 97.12 73 ALA A N 1
ATOM 549 C CA . ALA A 1 73 ? -0.889 -0.629 -15.508 1.00 97.12 73 ALA A CA 1
ATOM 550 C C . ALA A 1 73 ? -1.575 -1.004 -14.194 1.00 97.12 73 ALA A C 1
ATOM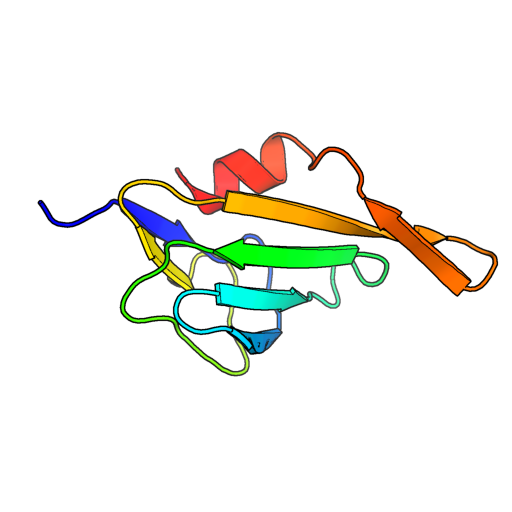 552 O O . ALA A 1 73 ? -0.895 -1.249 -13.196 1.00 9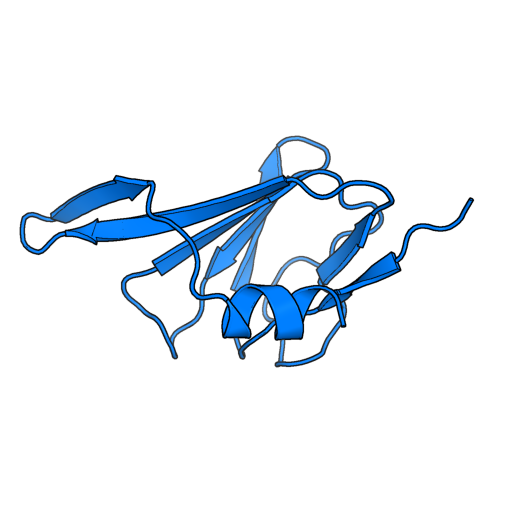7.12 73 ALA A O 1
ATOM 553 N N . ILE A 1 74 ? -2.910 -1.076 -14.209 1.00 97.00 74 ILE A N 1
ATOM 554 C CA . ILE A 1 74 ? -3.668 -1.716 -13.129 1.00 97.00 74 ILE A CA 1
ATOM 555 C C . ILE A 1 74 ? -3.412 -3.214 -13.223 1.00 97.00 74 ILE A C 1
ATOM 557 O O . ILE A 1 74 ? -3.561 -3.804 -14.294 1.00 97.00 74 ILE A O 1
ATOM 561 N N . VAL A 1 75 ? -3.021 -3.808 -12.105 1.00 95.69 75 VAL A N 1
ATOM 562 C CA . VAL A 1 75 ? -2.767 -5.242 -11.997 1.00 95.69 75 VAL A CA 1
ATOM 563 C C . VAL A 1 75 ? -3.569 -5.821 -10.846 1.00 95.69 75 VAL A C 1
ATOM 565 O O . VAL A 1 75 ? -3.936 -5.111 -9.905 1.00 95.69 75 VAL A O 1
ATOM 568 N N . GLU A 1 76 ? -3.838 -7.117 -10.931 1.00 92.75 76 GLU A N 1
ATOM 569 C CA . GLU A 1 76 ? -4.372 -7.852 -9.798 1.00 92.75 76 GLU A CA 1
ATOM 570 C C . GLU A 1 76 ? -3.348 -7.826 -8.647 1.00 92.75 76 GLU A C 1
ATOM 572 O O . GLU A 1 76 ? -2.156 -8.059 -8.884 1.00 92.75 76 GLU A O 1
ATOM 577 N N . PRO A 1 77 ? -3.768 -7.484 -7.418 1.00 88.31 77 PRO A N 1
ATOM 578 C CA . PRO A 1 77 ? -2.907 -7.560 -6.247 1.00 88.31 77 PRO A CA 1
ATOM 5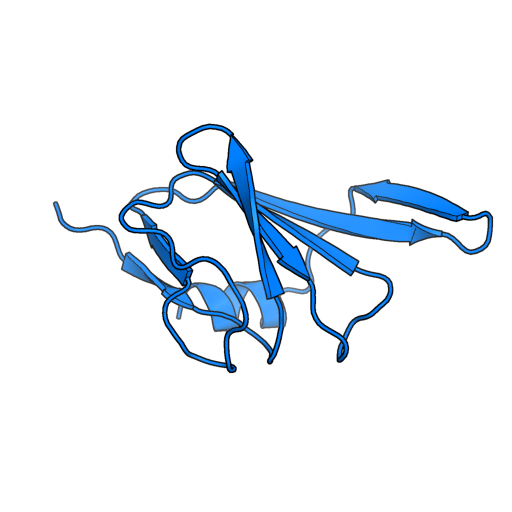79 C C . PRO A 1 77 ? -2.519 -9.005 -5.950 1.00 88.31 77 PRO A C 1
ATOM 581 O O . PRO A 1 77 ? -3.314 -9.918 -6.158 1.00 88.31 77 PRO A O 1
ATOM 584 N N . ALA A 1 78 ? -1.330 -9.209 -5.391 1.00 89.50 78 ALA A N 1
ATOM 585 C CA . ALA A 1 78 ? -0.990 -10.508 -4.835 1.00 89.50 78 ALA A CA 1
ATOM 586 C C . ALA A 1 78 ? -1.886 -10.808 -3.614 1.00 89.50 78 ALA A C 1
ATOM 588 O O . ALA A 1 78 ? -2.214 -9.903 -2.841 1.00 89.50 78 ALA A O 1
ATOM 589 N N . VAL A 1 79 ? -2.326 -12.063 -3.484 1.00 90.88 79 VAL A N 1
ATOM 590 C CA . VAL A 1 79 ? -3.297 -12.488 -2.457 1.00 90.88 79 VAL A CA 1
ATOM 591 C C . VAL A 1 79 ? -2.751 -12.264 -1.047 1.00 90.88 79 VAL A C 1
ATOM 593 O O . VAL A 1 79 ? -3.453 -11.728 -0.198 1.00 90.88 79 VAL A O 1
ATOM 596 N N . ASP A 1 80 ? -1.476 -12.572 -0.835 1.00 91.44 80 ASP A N 1
ATOM 597 C CA . ASP A 1 80 ? -0.762 -12.372 0.427 1.00 91.44 80 ASP A CA 1
ATOM 598 C C . ASP A 1 80 ? -0.732 -10.900 0.871 1.00 91.44 80 ASP A C 1
ATOM 600 O O . ASP A 1 80 ? -0.879 -10.601 2.054 1.00 91.44 80 ASP A O 1
ATOM 604 N N . VAL A 1 81 ? -0.596 -9.963 -0.072 1.00 91.75 81 VAL A N 1
ATOM 605 C CA . VAL A 1 81 ? -0.676 -8.523 0.216 1.00 91.75 81 VAL A CA 1
ATOM 606 C C . VAL A 1 81 ? -2.077 -8.139 0.682 1.00 91.75 81 VAL A C 1
ATOM 608 O O . VAL A 1 81 ? -2.210 -7.324 1.591 1.00 91.75 81 VAL A O 1
ATOM 611 N N . LEU A 1 82 ? -3.125 -8.705 0.078 1.00 91.00 82 LEU A N 1
ATOM 612 C CA . LEU A 1 82 ? -4.499 -8.435 0.502 1.00 91.00 82 LEU A CA 1
ATOM 613 C C . LEU A 1 82 ? -4.759 -8.987 1.905 1.00 91.00 82 LEU A C 1
ATOM 615 O O . LEU A 1 82 ? -5.279 -8.247 2.737 1.00 91.00 82 LEU A O 1
ATOM 619 N N . GLU A 1 83 ? -4.355 -10.230 2.172 1.00 91.00 83 GLU A N 1
ATOM 620 C CA . GLU A 1 83 ? -4.487 -10.880 3.483 1.00 91.00 83 GLU A CA 1
ATOM 621 C C . GLU A 1 83 ? -3.800 -10.051 4.578 1.00 91.00 83 GLU A C 1
ATOM 623 O O . GLU A 1 83 ? -4.453 -9.641 5.532 1.00 91.00 83 GLU A O 1
ATOM 628 N N . GLN A 1 84 ? -2.538 -9.650 4.389 1.00 91.44 84 GLN A N 1
ATOM 629 C CA . GLN A 1 84 ? -1.801 -8.812 5.354 1.00 91.44 84 GLN A CA 1
ATOM 630 C C . GLN A 1 84 ? -2.456 -7.454 5.652 1.00 91.44 84 GLN A C 1
ATOM 632 O O . GLN A 1 84 ? -2.159 -6.820 6.669 1.00 91.44 84 GLN A O 1
ATOM 637 N N . MET A 1 85 ? -3.292 -6.957 4.740 1.00 91.12 85 MET A N 1
ATOM 638 C CA . MET A 1 85 ? -3.963 -5.675 4.903 1.00 91.12 85 MET A CA 1
ATOM 639 C C . MET A 1 85 ? -5.272 -5.776 5.674 1.00 91.12 85 MET A C 1
ATOM 641 O O . MET A 1 85 ? -5.622 -4.792 6.329 1.00 91.12 85 MET A O 1
ATOM 645 N N . VAL A 1 86 ? -6.008 -6.883 5.559 1.00 87.94 86 VAL A N 1
ATOM 646 C CA . VAL A 1 86 ? -7.370 -7.012 6.113 1.00 87.94 86 VAL A CA 1
ATOM 647 C C . VAL A 1 86 ? -7.507 -8.058 7.220 1.00 87.94 86 VAL A C 1
ATOM 649 O O . VAL A 1 86 ? -8.533 -8.049 7.899 1.00 87.94 86 VAL A O 1
ATOM 652 N N . GLU A 1 87 ? -6.499 -8.908 7.428 1.00 74.06 87 GLU A N 1
ATOM 653 C CA . GLU A 1 87 ? -6.422 -9.905 8.511 1.00 74.06 87 GLU A CA 1
ATOM 654 C C . GLU A 1 87 ? -5.518 -9.435 9.669 1.00 74.06 87 GLU A C 1
ATOM 656 O O . GLU A 1 87 ? -5.878 -9.701 10.842 1.00 74.06 87 GLU A O 1
#

Foldseek 3Di:
DWAAFFWQQAWWFWADDDVQKIKTADPVQHQKIKIKGQFDPADGTTDGGRHTRGGHNDIDMWMWGQDPVRDIDTDDDDPSRVVSGGD

Organism: NCBI:txid1641165